Protein AF-A0A7Y4VDL8-F1 (afdb_monomer_lite)

Foldseek 3Di:
DLVVLLVVLVVDVCSLQPVLLVVLVVLVVVLVPPFDCSVQVSLLVSLVSLVVSLVSSCVSQVVPDDDDDPVCVVVVVVVVCVVVVCVVVDDDVCVVDNDDPRNDPQLCVVPNPPDPVSVVSVVSNCCCVPPRPCSSVVSVD

Secondary structure (DSSP, 8-state):
-HHHHHHHHHH-HHHHHHHHHHHHHHHHHHHHHS-TTHHHHHHHHHHHHHHHHHHHHTTT-TT------HHHHHHHHHHHHHHHHHGGGS--STTTS---TTTS--HHHHH-TT-HHHHHHHHHHHHIIIIIHHHHHHTT-

pLDDT: mean 91.08, std 7.87, range [59.78, 98.0]

Sequence (141 aa):
MIASFRRNMARSPEYARFAPLFIFVIITFVGGLMGGDWKFWGYMLKVVVGAWLVWEMRTFVPEMRWAVSWEAVVVGVGIFVVWVGLDPHYPKISLLFKDTPESIWNPFARFGETSALAWVLIVVRIFGMTIIVPPLEEVFY

Radius of gyration: 17.82 Å; chains: 1; bounding box: 36×38×46 Å

Structure (mmCIF, N/CA/C/O backbone):
data_AF-A0A7Y4VDL8-F1
#
_entry.id   AF-A0A7Y4VDL8-F1
#
loop_
_atom_site.group_PDB
_atom_site.id
_atom_site.type_symbol
_atom_site.label_atom_id
_atom_site.label_alt_id
_atom_site.label_comp_id
_atom_site.label_asym_id
_atom_site.label_entity_id
_atom_site.label_seq_id
_atom_site.pdbx_PDB_ins_code
_atom_site.Cartn_x
_atom_site.Cartn_y
_atom_site.Cartn_z
_atom_site.occupancy
_atom_site.B_iso_or_equiv
_atom_site.auth_seq_id
_atom_site.auth_comp_id
_atom_site.auth_asym_id
_atom_site.auth_atom_id
_atom_site.pdbx_PDB_model_num
ATOM 1 N N . MET A 1 1 ? 3.561 15.367 15.840 1.00 70.00 1 MET A N 1
ATOM 2 C CA . MET A 1 1 ? 2.671 14.939 14.736 1.00 70.00 1 MET A CA 1
ATOM 3 C C . MET A 1 1 ? 2.038 13.572 15.014 1.00 70.00 1 MET A C 1
ATOM 5 O O . MET A 1 1 ? 0.830 13.529 15.191 1.00 70.00 1 MET A O 1
ATOM 9 N N . ILE A 1 2 ? 2.823 12.499 15.190 1.00 83.81 2 ILE A N 1
ATOM 10 C CA . ILE A 1 2 ? 2.323 11.128 15.464 1.00 83.81 2 ILE A CA 1
ATOM 11 C C . ILE A 1 2 ? 1.406 11.053 16.699 1.00 83.81 2 ILE A C 1
ATOM 13 O O . ILE A 1 2 ? 0.322 10.484 16.635 1.00 83.81 2 ILE A O 1
ATOM 17 N N . ALA A 1 3 ? 1.779 11.696 17.811 1.00 83.56 3 ALA A N 1
ATOM 18 C CA . ALA A 1 3 ? 0.948 11.711 19.021 1.00 83.56 3 ALA A CA 1
ATOM 19 C C . ALA A 1 3 ? -0.421 12.394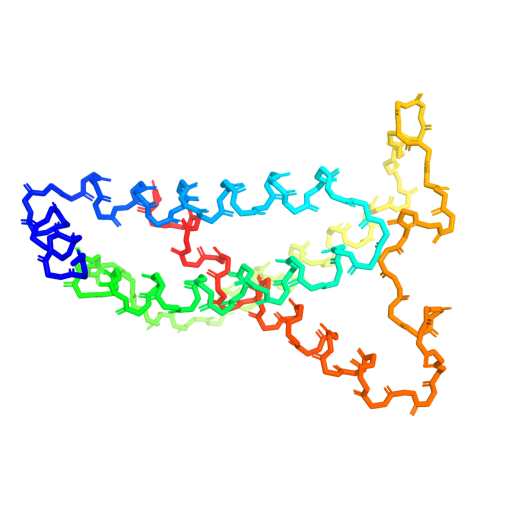 18.821 1.00 83.56 3 ALA A C 1
ATOM 21 O O . ALA A 1 3 ? -1.400 12.006 19.450 1.00 83.56 3 ALA A O 1
ATOM 22 N N . SER A 1 4 ? -0.496 13.397 17.937 1.00 88.06 4 SER A N 1
ATOM 23 C CA . SER A 1 4 ? -1.762 14.040 17.556 1.00 88.06 4 SER A CA 1
ATOM 24 C C . SER A 1 4 ? -2.596 13.109 16.674 1.00 88.06 4 SER A C 1
ATOM 26 O O . SER A 1 4 ? -3.782 12.925 16.925 1.00 88.06 4 SER A O 1
ATOM 28 N N . PHE A 1 5 ? -1.955 12.443 15.708 1.00 88.38 5 PHE A N 1
ATOM 29 C CA . PHE A 1 5 ? -2.598 11.471 14.826 1.00 88.38 5 PHE A CA 1
ATOM 30 C C . PHE A 1 5 ? -3.239 10.320 15.614 1.00 88.38 5 PHE A C 1
ATOM 32 O O . PHE A 1 5 ? -4.444 10.105 15.510 1.00 88.38 5 PHE A O 1
ATOM 39 N N . ARG A 1 6 ? -2.481 9.671 16.510 1.00 91.88 6 ARG A N 1
ATOM 40 C CA . ARG A 1 6 ? -3.008 8.636 17.421 1.00 91.88 6 ARG A CA 1
ATOM 41 C C . ARG A 1 6 ? -4.146 9.144 18.296 1.00 91.88 6 ARG A C 1
ATOM 43 O O . ARG A 1 6 ? -5.130 8.443 18.493 1.00 91.88 6 ARG A O 1
ATOM 50 N N . ARG A 1 7 ? -4.032 10.369 18.815 1.00 91.81 7 ARG A N 1
ATOM 51 C CA . ARG A 1 7 ? -5.083 10.976 19.641 1.00 91.81 7 ARG A CA 1
ATOM 52 C C . ARG A 1 7 ? -6.375 11.175 18.851 1.00 91.81 7 ARG A C 1
ATOM 54 O O . ARG A 1 7 ? -7.443 10.956 19.404 1.00 91.81 7 ARG A O 1
ATOM 61 N N . ASN A 1 8 ? -6.286 11.584 17.590 1.00 90.31 8 ASN A N 1
ATOM 62 C CA . ASN A 1 8 ? -7.458 11.749 16.735 1.00 90.31 8 ASN A CA 1
ATOM 63 C C . ASN A 1 8 ? -8.096 10.395 16.393 1.00 90.31 8 ASN A C 1
ATOM 65 O O . ASN A 1 8 ? -9.312 10.278 16.485 1.00 90.31 8 ASN A O 1
ATOM 69 N N . MET A 1 9 ? -7.290 9.361 16.119 1.00 92.81 9 MET A N 1
ATOM 70 C CA . MET A 1 9 ? -7.788 7.989 15.924 1.00 92.81 9 MET A CA 1
ATOM 71 C C . MET A 1 9 ? -8.473 7.432 17.176 1.00 92.81 9 MET A C 1
ATOM 73 O O . MET A 1 9 ? -9.518 6.804 17.080 1.00 92.81 9 MET A O 1
ATOM 77 N N . ALA A 1 10 ? -7.947 7.730 18.367 1.00 91.38 10 ALA A N 1
ATOM 78 C CA . ALA A 1 10 ? -8.578 7.339 19.627 1.00 91.38 10 ALA A CA 1
ATOM 79 C C . ALA A 1 10 ? -9.909 8.068 19.900 1.00 91.38 10 ALA A C 1
ATOM 81 O O . ALA A 1 10 ? -10.716 7.595 20.693 1.00 91.38 10 ALA A O 1
ATOM 82 N N . ARG A 1 11 ? -10.121 9.245 19.295 1.00 94.12 11 ARG A N 1
ATOM 83 C CA . ARG A 1 11 ? -11.320 10.073 19.500 1.00 94.12 11 ARG A CA 1
ATOM 84 C C . ARG A 1 11 ? -12.466 9.723 18.558 1.00 94.12 11 ARG A C 1
ATOM 86 O O . ARG A 1 11 ? -13.608 9.983 18.916 1.00 94.12 11 ARG A O 1
ATOM 93 N N . SER A 1 12 ? -12.169 9.205 17.368 1.00 93.62 12 SER A N 1
ATOM 94 C CA . SER A 1 12 ? -13.166 8.893 16.342 1.00 93.62 12 SER A CA 1
ATOM 95 C C . SER A 1 12 ? -12.772 7.613 15.597 1.00 93.62 12 SER A C 1
ATOM 97 O O . SER A 1 12 ? -11.735 7.595 14.923 1.00 93.62 12 SER A O 1
ATOM 99 N N . PRO A 1 13 ? -13.604 6.558 15.676 1.00 91.62 13 PRO A N 1
ATOM 100 C CA . PRO A 1 13 ? -13.438 5.353 14.869 1.00 91.62 13 PRO A CA 1
ATOM 101 C C . PRO A 1 13 ? -13.453 5.647 13.364 1.00 91.62 13 PRO A C 1
ATOM 103 O O . PRO A 1 13 ? -12.698 5.045 12.604 1.00 91.62 13 PRO A O 1
ATOM 106 N N . GLU A 1 14 ? -14.262 6.614 12.924 1.00 93.88 14 GLU A N 1
ATOM 107 C CA . GLU A 1 14 ? -14.341 7.026 11.522 1.00 93.88 14 GLU A CA 1
ATOM 108 C C . GLU A 1 14 ? -13.014 7.626 11.055 1.00 93.88 14 GLU A C 1
ATOM 110 O O . GLU A 1 14 ? -12.513 7.278 9.987 1.00 93.88 14 GLU A O 1
ATOM 115 N N . TYR A 1 15 ? -12.400 8.481 11.878 1.00 94.06 15 TYR A N 1
ATOM 116 C CA . TYR A 1 15 ? -11.085 9.046 11.588 1.00 94.06 15 TYR A CA 1
ATOM 117 C C . TYR A 1 15 ? -10.008 7.959 11.514 1.00 94.06 15 TYR A C 1
ATOM 119 O O . TYR A 1 15 ? -9.152 8.011 10.629 1.00 94.06 15 TYR A O 1
ATOM 127 N N . ALA A 1 16 ? -10.062 6.965 12.409 1.00 93.94 16 ALA A N 1
ATOM 128 C CA . ALA A 1 16 ? -9.129 5.840 12.418 1.00 93.94 16 ALA A CA 1
ATOM 129 C C . ALA A 1 16 ? -9.182 4.999 11.135 1.00 93.94 16 ALA A C 1
ATOM 131 O O . ALA A 1 16 ? -8.142 4.510 10.706 1.00 93.94 16 ALA A O 1
ATOM 132 N N . ARG A 1 17 ? -10.356 4.878 10.504 1.00 94.00 17 ARG A N 1
ATOM 133 C CA . ARG A 1 17 ? -10.551 4.129 9.250 1.00 94.00 17 ARG A CA 1
ATOM 134 C C . ARG A 1 17 ? -10.263 4.985 8.013 1.00 94.00 17 ARG A C 1
ATOM 136 O O . ARG A 1 17 ? -9.558 4.564 7.104 1.00 94.00 17 ARG A O 1
ATOM 143 N N . PHE A 1 18 ? -10.758 6.223 7.991 1.00 96.00 18 PHE A N 1
ATOM 144 C CA . PHE A 1 18 ? -10.685 7.092 6.815 1.00 96.00 18 PHE A CA 1
ATOM 145 C C . PHE A 1 18 ? -9.315 7.742 6.599 1.00 96.00 18 PHE A C 1
ATOM 147 O O . PHE A 1 18 ? -8.823 7.780 5.471 1.00 96.00 18 PHE A O 1
ATOM 154 N N . ALA A 1 19 ? -8.686 8.276 7.652 1.00 96.12 19 ALA A N 1
ATOM 155 C CA . ALA A 1 19 ? -7.473 9.076 7.490 1.00 96.12 19 ALA A CA 1
ATOM 156 C C . ALA A 1 19 ? -6.294 8.287 6.877 1.00 96.12 19 ALA A C 1
ATOM 158 O O . ALA A 1 19 ? -5.641 8.835 5.983 1.00 96.12 19 ALA A O 1
ATOM 159 N N . PRO A 1 20 ? -6.029 7.021 7.270 1.00 96.19 20 PRO A N 1
ATOM 160 C CA . PRO A 1 20 ? -5.030 6.181 6.612 1.00 96.19 20 PRO A CA 1
ATOM 161 C C . PRO A 1 20 ? -5.256 6.030 5.104 1.00 96.19 20 PRO A C 1
ATOM 163 O O . PRO A 1 20 ? -4.352 6.325 4.317 1.00 96.19 20 PRO A O 1
ATOM 166 N N . LEU A 1 21 ? -6.469 5.646 4.690 1.00 96.25 21 LEU A N 1
ATOM 167 C CA . LEU A 1 21 ? -6.802 5.496 3.275 1.00 96.25 21 LEU A CA 1
ATOM 168 C C . LEU A 1 21 ? -6.652 6.829 2.530 1.00 96.25 21 LEU A C 1
ATOM 170 O O . LEU A 1 21 ? -6.045 6.881 1.464 1.00 96.25 21 LEU A O 1
ATOM 174 N N . PHE A 1 22 ? -7.139 7.927 3.109 1.00 97.12 22 PHE A N 1
ATOM 175 C CA . PHE A 1 22 ? -7.066 9.248 2.490 1.00 97.12 22 PHE A CA 1
ATOM 176 C C . PHE A 1 22 ? -5.622 9.705 2.238 1.00 97.12 22 PHE A C 1
ATOM 178 O O . PHE A 1 22 ? -5.298 10.171 1.145 1.00 97.12 22 PHE A O 1
ATOM 185 N N . ILE A 1 23 ? -4.724 9.519 3.213 1.00 96.75 23 ILE A N 1
ATOM 186 C CA . ILE A 1 23 ? -3.293 9.816 3.047 1.00 96.75 23 ILE A CA 1
ATOM 187 C C . ILE A 1 23 ? -2.695 8.941 1.936 1.00 96.75 23 ILE A C 1
ATOM 189 O O . ILE A 1 23 ? -1.966 9.443 1.078 1.00 96.75 23 ILE A O 1
ATOM 193 N N . PHE A 1 24 ? -3.026 7.647 1.914 1.00 96.50 24 PHE A N 1
ATOM 194 C CA . PHE A 1 24 ? -2.551 6.713 0.892 1.00 96.50 24 PHE A CA 1
ATOM 195 C C . PHE A 1 24 ? -3.014 7.104 -0.526 1.00 96.50 24 PHE A C 1
ATOM 197 O O . PHE A 1 24 ? -2.229 7.056 -1.482 1.00 96.50 24 PHE A O 1
ATOM 204 N N . VAL A 1 25 ? -4.263 7.559 -0.664 1.00 96.19 25 VAL A N 1
ATOM 205 C CA . VAL A 1 25 ? -4.837 8.060 -1.922 1.00 96.19 25 VAL A CA 1
ATOM 206 C C . VAL A 1 25 ? -4.145 9.342 -2.376 1.00 96.19 25 VAL A C 1
ATOM 208 O O . VAL A 1 25 ? -3.786 9.436 -3.548 1.00 96.19 25 VAL A O 1
ATOM 211 N N . ILE A 1 26 ? -3.878 10.296 -1.476 1.00 96.88 26 ILE A N 1
ATOM 212 C CA . ILE A 1 26 ? -3.137 11.523 -1.821 1.00 96.88 26 ILE A CA 1
ATOM 213 C C . ILE A 1 26 ? -1.758 11.181 -2.391 1.00 96.88 26 ILE A C 1
ATOM 215 O O . ILE A 1 26 ? -1.382 11.706 -3.437 1.00 96.88 26 ILE A O 1
ATOM 219 N N . ILE A 1 27 ? -1.012 10.280 -1.743 1.00 95.62 27 ILE A N 1
ATOM 220 C CA . ILE A 1 27 ? 0.318 9.875 -2.225 1.00 95.62 27 ILE A CA 1
ATOM 221 C C . ILE A 1 27 ? 0.207 9.202 -3.594 1.00 95.62 27 ILE A C 1
ATOM 223 O O . ILE A 1 27 ? 1.021 9.465 -4.476 1.00 95.62 27 ILE A O 1
ATOM 227 N N . THR A 1 28 ? -0.814 8.366 -3.793 1.00 92.94 28 THR A N 1
ATOM 228 C CA . THR A 1 28 ? -1.075 7.712 -5.082 1.00 92.94 28 THR A CA 1
ATOM 229 C C . THR A 1 28 ? -1.380 8.737 -6.177 1.00 92.94 28 THR A C 1
ATOM 231 O O . THR A 1 28 ? -0.804 8.657 -7.260 1.00 92.94 28 THR A O 1
ATOM 234 N N . PHE A 1 29 ? -2.224 9.727 -5.887 1.00 93.06 29 PHE A N 1
ATOM 235 C CA . PHE A 1 29 ? -2.596 10.782 -6.824 1.00 93.06 29 PHE A CA 1
ATOM 236 C C . PHE A 1 29 ? -1.401 11.664 -7.198 1.00 93.06 29 PHE A C 1
ATOM 238 O O . PHE A 1 29 ? -1.079 11.790 -8.377 1.00 93.06 29 PHE A O 1
ATOM 245 N N . VAL A 1 30 ? -0.685 12.203 -6.206 1.00 93.31 30 VAL A N 1
ATOM 246 C CA . VAL A 1 30 ? 0.536 12.998 -6.430 1.00 93.31 30 VAL A CA 1
ATOM 247 C C . VAL A 1 30 ? 1.584 12.168 -7.173 1.00 93.31 30 VAL A C 1
ATOM 249 O O . VAL A 1 30 ? 2.236 12.661 -8.090 1.00 93.31 30 VAL A O 1
ATOM 252 N N . GLY A 1 31 ? 1.686 10.879 -6.838 1.00 88.56 31 GLY A N 1
ATOM 253 C CA . GLY A 1 31 ? 2.511 9.907 -7.542 1.00 88.56 31 GLY A CA 1
ATOM 254 C C . GLY A 1 31 ? 2.204 9.808 -9.039 1.00 88.56 31 GLY A C 1
ATOM 255 O O . GLY A 1 31 ? 3.118 9.737 -9.857 1.00 88.56 31 GLY A O 1
ATOM 256 N N . GLY A 1 32 ? 0.926 9.850 -9.410 1.00 85.44 32 GLY A N 1
ATOM 257 C CA . GLY A 1 32 ? 0.496 9.842 -10.806 1.00 85.44 32 GLY A CA 1
ATOM 258 C C . GLY A 1 32 ? 0.870 11.111 -11.579 1.00 85.44 32 GLY A C 1
ATOM 259 O O . GLY A 1 32 ? 1.119 11.033 -12.778 1.00 85.44 32 GLY A O 1
ATOM 260 N N . LEU A 1 33 ? 0.960 12.265 -10.909 1.00 88.75 33 LEU A N 1
ATOM 261 C CA . LEU A 1 33 ? 1.213 13.557 -11.561 1.00 88.75 33 LEU A CA 1
ATOM 262 C C . LEU A 1 33 ? 2.682 13.792 -11.941 1.00 88.75 33 LEU A C 1
ATOM 264 O O . LEU A 1 33 ? 2.959 14.579 -12.842 1.00 88.75 33 LEU A O 1
ATOM 268 N N . MET A 1 34 ? 3.633 13.152 -11.257 1.00 86.88 34 MET A N 1
ATOM 269 C CA . MET A 1 34 ? 5.060 13.492 -11.385 1.00 86.88 34 MET A CA 1
ATOM 270 C C . MET A 1 34 ? 5.768 12.838 -12.586 1.00 86.88 34 MET A C 1
ATOM 272 O O . MET A 1 34 ? 6.875 13.251 -12.927 1.00 86.88 34 MET A O 1
ATOM 276 N N . GLY A 1 35 ? 5.145 11.856 -13.248 1.00 84.00 35 GLY A N 1
ATOM 277 C CA . GLY A 1 35 ? 5.674 11.221 -14.462 1.00 84.00 35 GLY A CA 1
ATOM 278 C C . GLY A 1 35 ? 7.018 10.483 -14.295 1.00 84.00 35 GLY A C 1
ATOM 279 O O . GLY A 1 35 ? 7.551 10.325 -13.195 1.00 84.00 35 GLY A O 1
ATOM 280 N N . GLY A 1 36 ? 7.560 9.984 -15.412 1.00 87.44 36 GLY A N 1
ATOM 281 C CA . GLY A 1 36 ? 8.887 9.359 -15.479 1.00 87.44 36 GLY A CA 1
ATOM 282 C C . GLY A 1 36 ? 9.089 8.190 -14.505 1.00 87.44 36 GLY A C 1
ATOM 283 O O . GLY A 1 36 ? 8.249 7.294 -14.388 1.00 87.44 36 GLY A O 1
ATOM 284 N N . ASP A 1 37 ? 10.214 8.206 -13.784 1.00 90.88 37 ASP A N 1
ATOM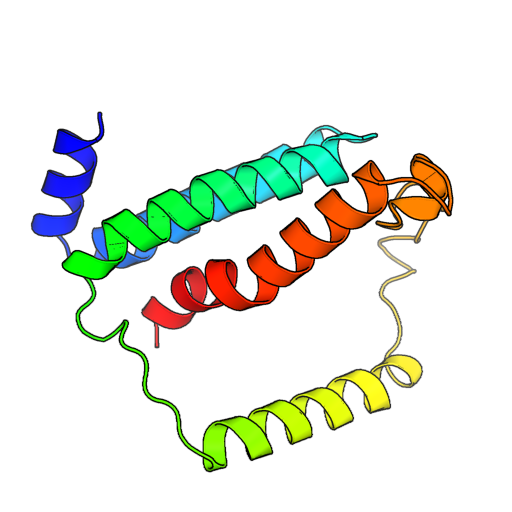 285 C CA . ASP A 1 37 ? 10.570 7.152 -12.823 1.00 90.88 37 ASP A CA 1
ATOM 286 C C . ASP A 1 37 ? 9.750 7.211 -11.526 1.00 90.88 37 ASP A C 1
ATOM 288 O O . ASP A 1 37 ? 9.782 6.278 -10.717 1.00 90.88 37 ASP A O 1
ATOM 292 N N . TRP A 1 38 ? 8.962 8.270 -11.319 1.00 91.19 38 TRP A N 1
ATOM 293 C CA . TRP A 1 38 ? 8.158 8.417 -10.111 1.00 91.19 38 TRP A CA 1
ATOM 294 C C . TRP A 1 38 ? 7.035 7.379 -10.006 1.00 91.19 38 TRP A C 1
ATOM 296 O O . TRP A 1 38 ? 6.600 7.052 -8.906 1.00 91.19 38 TRP A O 1
ATOM 306 N N . LYS A 1 39 ? 6.645 6.730 -11.110 1.00 90.38 39 LYS A N 1
ATOM 307 C CA . LYS A 1 39 ? 5.759 5.552 -11.062 1.00 90.38 39 LYS A CA 1
ATOM 308 C C . LYS A 1 39 ? 6.349 4.382 -10.257 1.00 90.38 39 LYS A C 1
ATOM 310 O O . LYS A 1 39 ? 5.605 3.534 -9.764 1.00 90.38 39 LYS A O 1
ATOM 315 N N . PHE A 1 40 ? 7.676 4.310 -10.120 1.00 94.19 40 PHE A N 1
ATOM 316 C CA . PHE A 1 40 ? 8.369 3.321 -9.292 1.00 94.19 40 PHE A CA 1
ATOM 317 C C . PHE A 1 40 ? 8.572 3.852 -7.873 1.00 94.19 40 PHE A C 1
ATOM 319 O O . PHE A 1 40 ? 8.119 3.236 -6.908 1.00 94.19 40 PHE A O 1
ATOM 326 N N . TRP A 1 41 ? 9.191 5.029 -7.749 1.00 94.44 41 TRP A N 1
ATOM 327 C CA . TRP A 1 41 ? 9.537 5.621 -6.454 1.00 94.44 41 TRP A CA 1
ATOM 328 C C . TRP A 1 41 ? 8.315 6.052 -5.647 1.00 94.44 41 TRP A C 1
ATOM 330 O O . TRP A 1 41 ? 8.252 5.789 -4.450 1.00 94.44 41 TRP A O 1
ATOM 340 N N . GLY A 1 42 ? 7.305 6.621 -6.301 1.00 94.62 42 GLY A N 1
ATOM 341 C CA . GLY A 1 42 ? 6.016 6.940 -5.695 1.00 94.62 42 GLY A CA 1
ATOM 342 C C . GLY A 1 42 ? 5.279 5.689 -5.217 1.00 94.62 42 GLY A C 1
ATOM 343 O O . GLY A 1 42 ? 4.674 5.714 -4.146 1.00 94.62 42 GLY A O 1
ATOM 344 N N . TYR A 1 43 ? 5.394 4.562 -5.939 1.00 94.69 43 TYR A N 1
ATOM 345 C CA . TYR A 1 43 ? 4.860 3.283 -5.459 1.00 94.69 43 TYR A CA 1
ATOM 346 C C . TYR A 1 43 ? 5.609 2.814 -4.201 1.00 94.69 43 TYR A C 1
ATOM 348 O O . TYR A 1 43 ? 4.994 2.421 -3.214 1.00 94.69 43 TYR A O 1
ATOM 356 N N . MET A 1 44 ? 6.939 2.880 -4.198 1.00 96.38 44 MET A N 1
ATOM 357 C CA . MET A 1 44 ? 7.728 2.508 -3.022 1.00 96.38 44 MET A CA 1
ATOM 358 C C . MET A 1 44 ? 7.399 3.392 -1.812 1.00 96.38 44 MET A C 1
ATOM 360 O O . MET A 1 44 ? 7.164 2.878 -0.719 1.00 96.38 44 MET A O 1
ATOM 364 N N . LEU A 1 45 ? 7.300 4.709 -2.017 1.00 96.81 45 LEU A N 1
ATOM 365 C CA . LEU A 1 45 ? 6.923 5.667 -0.982 1.00 96.81 45 LEU A CA 1
ATOM 366 C C . LEU A 1 45 ? 5.552 5.335 -0.388 1.00 96.81 45 LEU A C 1
ATOM 368 O O . LEU A 1 45 ? 5.431 5.255 0.835 1.00 96.81 45 LEU A O 1
ATOM 372 N N . LYS A 1 46 ? 4.531 5.093 -1.224 1.00 96.00 46 LYS A N 1
ATOM 373 C CA . LYS A 1 46 ? 3.199 4.750 -0.705 1.00 96.00 46 LYS A CA 1
ATOM 374 C C . LYS A 1 46 ? 3.196 3.428 0.056 1.00 96.00 46 LYS A C 1
ATOM 376 O O . LYS A 1 46 ? 2.442 3.314 1.009 1.00 96.00 46 LYS A O 1
ATOM 381 N N . VAL A 1 47 ? 4.034 2.452 -0.305 1.00 97.81 47 VAL A N 1
ATOM 382 C CA . VAL A 1 47 ? 4.135 1.186 0.443 1.00 97.81 47 VAL A CA 1
ATOM 383 C C . VAL A 1 47 ? 4.746 1.414 1.819 1.00 97.81 47 VAL A C 1
ATOM 385 O O . VAL A 1 47 ? 4.198 0.930 2.803 1.00 97.81 47 VAL A O 1
ATOM 388 N N . VAL A 1 48 ? 5.833 2.184 1.910 1.00 97.94 48 VAL A N 1
ATOM 389 C CA . VAL A 1 48 ? 6.475 2.504 3.196 1.00 97.94 48 VAL A CA 1
ATOM 390 C C . VAL A 1 48 ? 5.522 3.285 4.099 1.00 97.94 48 VAL A C 1
ATOM 392 O O . VAL A 1 48 ? 5.335 2.927 5.263 1.00 97.94 48 VAL A O 1
ATOM 395 N N . VAL A 1 49 ? 4.877 4.324 3.562 1.00 97.94 49 VAL A N 1
ATOM 396 C CA . VAL A 1 49 ? 3.908 5.119 4.324 1.00 97.94 49 VAL A CA 1
ATOM 397 C C . VAL A 1 49 ? 2.679 4.282 4.675 1.00 97.94 49 VAL A C 1
ATOM 399 O O . VAL A 1 49 ? 2.237 4.313 5.816 1.00 97.94 49 VAL A O 1
ATOM 402 N N . GLY A 1 50 ? 2.161 3.486 3.741 1.00 97.75 50 GLY A N 1
ATOM 403 C CA . GLY A 1 50 ? 1.031 2.587 3.963 1.00 97.75 50 GLY A CA 1
ATOM 404 C C . GLY A 1 50 ? 1.307 1.554 5.053 1.00 97.75 50 GLY A C 1
ATOM 405 O O . GLY A 1 50 ? 0.471 1.363 5.926 1.00 97.75 50 GLY A O 1
ATOM 406 N N . ALA A 1 51 ? 2.498 0.954 5.081 1.00 97.88 51 ALA A N 1
ATOM 407 C CA . ALA A 1 51 ? 2.901 0.037 6.145 1.00 97.88 51 ALA A CA 1
ATOM 408 C C . ALA A 1 51 ? 2.907 0.718 7.519 1.00 97.88 51 ALA A C 1
ATOM 410 O O . ALA A 1 51 ? 2.407 0.153 8.492 1.00 97.88 51 ALA A O 1
ATOM 411 N N . TRP A 1 52 ? 3.416 1.951 7.597 1.00 97.69 52 TRP A N 1
ATOM 412 C CA . TRP A 1 52 ? 3.337 2.742 8.822 1.00 97.69 52 TRP A CA 1
ATOM 413 C C . TRP A 1 52 ? 1.883 3.050 9.212 1.00 97.69 52 TRP A C 1
ATOM 415 O O . TRP A 1 52 ? 1.512 2.875 10.369 1.00 97.69 52 TRP A O 1
ATOM 425 N N . LEU A 1 53 ? 1.039 3.437 8.256 1.00 97.06 53 LEU A N 1
ATOM 426 C CA . LEU A 1 53 ? -0.375 3.726 8.494 1.00 97.06 53 LEU A CA 1
ATOM 427 C C . LEU A 1 53 ? -1.143 2.500 9.004 1.00 97.06 53 LEU A C 1
ATOM 429 O O . LEU A 1 53 ? -1.846 2.606 10.005 1.00 97.06 53 LEU A O 1
ATOM 433 N N . VAL A 1 54 ? -0.963 1.332 8.381 1.00 96.44 54 VAL A N 1
ATOM 434 C CA . VAL A 1 54 ? -1.544 0.059 8.840 1.00 96.44 54 VAL A CA 1
ATOM 435 C C . VAL A 1 54 ? -1.051 -0.274 10.248 1.00 96.44 54 VAL A C 1
ATOM 437 O O . VAL A 1 54 ? -1.841 -0.654 11.113 1.00 96.44 54 VAL A O 1
ATOM 440 N N . TRP A 1 55 ? 0.244 -0.081 10.516 1.00 95.69 55 TRP A N 1
ATOM 441 C CA . TRP A 1 55 ? 0.818 -0.326 11.838 1.00 95.69 55 TRP A CA 1
ATOM 442 C C . TRP A 1 55 ? 0.207 0.550 12.934 1.00 95.69 55 TRP A C 1
ATOM 444 O O . TRP A 1 55 ? 0.006 0.081 14.053 1.00 95.69 55 TRP A O 1
ATOM 454 N N . GLU A 1 56 ? -0.075 1.812 12.625 1.00 95.00 56 GLU A N 1
ATOM 455 C CA . GLU A 1 56 ? -0.718 2.758 13.536 1.00 95.00 56 GLU A CA 1
ATOM 456 C C . GLU A 1 56 ? -2.212 2.463 13.712 1.00 95.00 56 GLU A C 1
ATOM 458 O O . GLU A 1 56 ? -2.725 2.492 14.827 1.00 95.00 56 GLU A O 1
ATOM 463 N N . MET A 1 57 ? -2.904 2.139 12.620 1.00 94.38 57 MET A N 1
ATOM 464 C CA . MET A 1 57 ? -4.341 1.869 12.592 1.00 94.38 57 MET A CA 1
ATOM 465 C C . MET A 1 57 ? -4.715 0.586 13.344 1.00 94.38 57 MET A C 1
ATOM 467 O O . MET A 1 57 ? -5.771 0.530 13.973 1.00 94.38 57 MET A O 1
ATOM 471 N N . ARG A 1 58 ? -3.841 -0.432 13.348 1.00 92.75 58 ARG A N 1
ATOM 472 C CA . ARG A 1 58 ? -4.137 -1.765 13.911 1.00 92.75 58 ARG A CA 1
ATOM 473 C C . ARG A 1 58 ? -4.559 -1.783 15.375 1.00 92.75 58 ARG A C 1
ATOM 475 O O . ARG A 1 58 ? -5.190 -2.735 15.810 1.00 92.75 58 ARG A O 1
ATOM 482 N N . THR A 1 59 ? -4.179 -0.777 16.160 1.00 92.25 59 THR A N 1
ATOM 483 C CA . THR A 1 59 ? -4.571 -0.694 17.576 1.00 92.25 59 THR A CA 1
ATOM 484 C C . THR A 1 59 ? -5.961 -0.099 17.776 1.00 92.25 59 THR A C 1
ATOM 486 O O . THR A 1 59 ? -6.496 -0.185 18.875 1.00 92.25 59 THR A O 1
ATOM 489 N N . PHE A 1 60 ? -6.527 0.522 16.740 1.00 93.00 60 PHE A N 1
ATOM 490 C CA . PHE A 1 60 ? -7.810 1.225 16.782 1.00 93.00 60 PHE A CA 1
ATOM 491 C C . PHE A 1 60 ? -8.915 0.504 16.002 1.00 93.00 60 PHE A C 1
ATOM 493 O O . PHE A 1 60 ? -10.086 0.785 16.236 1.00 93.00 60 PHE A O 1
ATOM 500 N N . VAL A 1 61 ? -8.557 -0.428 15.112 1.00 92.75 61 VAL A N 1
ATOM 501 C CA . VAL A 1 61 ? -9.507 -1.252 14.351 1.00 92.75 61 VAL A CA 1
ATOM 502 C C . VAL A 1 61 ? -9.397 -2.711 14.815 1.00 92.75 61 VAL A C 1
ATOM 504 O O . VAL A 1 61 ? -8.558 -3.451 14.296 1.00 92.75 61 VAL A O 1
ATOM 507 N N . PRO A 1 62 ? -10.180 -3.138 15.826 1.00 87.38 62 PRO A N 1
ATOM 508 C CA . PRO A 1 62 ? -10.084 -4.484 16.398 1.00 87.38 62 PRO A CA 1
ATOM 509 C C . PRO A 1 62 ? -10.467 -5.600 15.414 1.00 87.38 62 PRO A C 1
ATOM 511 O O . PRO A 1 62 ? -10.060 -6.748 15.595 1.00 87.38 62 PRO A O 1
ATOM 514 N N . GLU A 1 63 ? -11.228 -5.278 14.369 1.00 88.50 63 GLU A N 1
ATOM 515 C CA . GLU A 1 63 ? -11.597 -6.198 13.294 1.00 88.50 63 GLU A CA 1
ATOM 516 C C . GLU A 1 63 ? -10.400 -6.581 12.413 1.00 88.50 63 GLU A C 1
ATOM 518 O O . GLU A 1 63 ? -10.430 -7.628 11.769 1.00 88.50 63 GLU A O 1
ATOM 523 N N . MET A 1 64 ? -9.320 -5.788 12.427 1.00 89.12 64 MET A N 1
ATOM 524 C CA . MET A 1 64 ? -8.129 -5.993 11.602 1.00 89.12 64 MET A CA 1
ATOM 525 C C . MET A 1 64 ? -7.219 -7.087 12.181 1.00 89.12 64 MET A C 1
ATOM 527 O O . MET A 1 64 ? -6.110 -6.845 12.667 1.00 89.12 64 MET A O 1
ATOM 531 N N . ARG A 1 65 ? -7.722 -8.321 12.142 1.00 89.25 65 ARG A N 1
ATOM 532 C CA . ARG A 1 65 ? -7.071 -9.540 12.630 1.00 89.25 65 ARG A CA 1
ATOM 533 C C . ARG A 1 65 ? -6.928 -10.563 11.512 1.00 89.25 65 ARG A C 1
ATOM 535 O O . ARG A 1 65 ? -7.763 -10.657 10.620 1.00 89.25 65 ARG A O 1
ATOM 542 N N . TRP A 1 66 ? -5.896 -11.391 11.609 1.00 88.44 66 TRP A N 1
ATOM 543 C CA . TRP A 1 66 ? -5.716 -12.513 10.695 1.00 88.44 66 TRP A CA 1
ATOM 544 C C . TRP A 1 66 ? -6.756 -13.597 10.988 1.00 88.44 66 TRP A C 1
ATOM 546 O O . TRP A 1 66 ? -6.728 -14.220 12.049 1.00 88.44 66 TRP A O 1
ATOM 556 N N . ALA A 1 67 ? -7.668 -13.818 10.045 1.00 89.88 67 ALA A N 1
ATOM 557 C CA . ALA A 1 67 ? -8.659 -14.886 10.083 1.00 89.88 67 ALA A CA 1
ATOM 558 C C . ALA A 1 67 ? -8.485 -15.770 8.842 1.00 89.88 67 ALA A C 1
ATOM 560 O O . ALA A 1 67 ? -9.159 -15.597 7.832 1.00 89.88 67 ALA A O 1
ATOM 561 N N . VAL A 1 68 ? -7.517 -16.685 8.900 1.00 91.12 68 VAL A N 1
ATOM 562 C CA . VAL A 1 68 ? -7.219 -17.579 7.775 1.00 91.12 68 VAL A CA 1
ATOM 563 C C . VAL A 1 68 ? -8.260 -18.692 7.730 1.00 91.12 68 VAL A C 1
ATOM 565 O O . VAL A 1 68 ? -8.432 -19.416 8.710 1.00 91.12 68 VAL A O 1
ATOM 568 N N . SER A 1 69 ? -8.919 -18.851 6.585 1.00 95.19 69 SER A N 1
ATOM 569 C CA . SER A 1 69 ? -9.815 -19.973 6.315 1.00 95.19 69 SER A CA 1
ATOM 570 C C . SER A 1 69 ? -9.523 -20.580 4.946 1.00 95.19 69 SER A C 1
ATOM 572 O O . SER A 1 69 ? -9.032 -19.906 4.035 1.00 95.19 69 SER A O 1
ATOM 574 N N . TRP A 1 70 ? -9.799 -21.875 4.802 1.00 96.81 70 TRP A N 1
ATOM 575 C CA . TRP A 1 70 ? -9.618 -22.575 3.531 1.00 96.81 70 TRP A CA 1
ATOM 576 C C . TRP A 1 70 ? -10.586 -22.048 2.466 1.00 96.81 70 TRP A C 1
ATOM 578 O O . TRP A 1 70 ? -10.221 -21.900 1.302 1.00 96.81 70 TRP A O 1
ATOM 588 N N . GLU A 1 71 ? -11.796 -21.683 2.881 1.00 96.94 71 GLU A N 1
ATOM 589 C CA . GLU A 1 71 ? -12.808 -21.051 2.047 1.00 96.94 71 GLU A CA 1
ATOM 590 C C . GLU A 1 71 ? -12.281 -19.748 1.436 1.00 96.94 71 GLU A C 1
ATOM 592 O O . GLU A 1 71 ? -12.459 -19.533 0.239 1.00 96.94 71 GLU A O 1
ATOM 597 N N . ALA A 1 72 ? -11.563 -18.918 2.208 1.00 93.00 72 ALA A N 1
ATOM 598 C CA . ALA A 1 72 ? -10.957 -17.688 1.692 1.00 93.00 72 ALA A CA 1
ATOM 599 C C . ALA A 1 72 ? -9.916 -17.977 0.600 1.00 93.00 72 ALA A C 1
ATOM 601 O O . ALA A 1 72 ? -9.859 -17.265 -0.401 1.00 93.00 72 ALA A O 1
ATOM 602 N N . VAL A 1 73 ? -9.122 -19.044 0.757 1.00 95.31 73 VAL A N 1
ATOM 603 C CA . VAL A 1 73 ? -8.137 -19.458 -0.255 1.00 95.31 73 VAL A CA 1
ATOM 604 C C . VAL A 1 73 ? -8.838 -19.898 -1.539 1.00 95.31 73 VAL A C 1
ATOM 606 O O . VAL A 1 73 ? -8.483 -19.430 -2.619 1.00 95.31 73 VAL A O 1
ATOM 609 N N . VAL A 1 74 ? -9.855 -20.758 -1.435 1.00 97.75 74 VAL A N 1
ATOM 610 C CA . VAL A 1 74 ? -10.610 -21.251 -2.599 1.00 97.75 74 VAL A CA 1
ATOM 611 C C . VAL A 1 74 ? -11.312 -20.104 -3.326 1.00 97.75 74 VAL A C 1
ATOM 613 O O . VAL A 1 74 ? -11.214 -20.010 -4.549 1.00 97.75 74 VAL A O 1
ATOM 616 N N . VAL A 1 75 ? -11.973 -19.205 -2.590 1.00 96.38 75 VAL A N 1
ATOM 617 C CA . VAL A 1 75 ? -12.639 -18.028 -3.166 1.00 96.38 75 VAL A CA 1
ATOM 618 C C . VAL A 1 75 ? -11.621 -17.092 -3.816 1.00 96.38 75 VAL A C 1
ATOM 620 O O . VAL A 1 75 ? -11.832 -16.672 -4.952 1.00 96.38 75 VAL A O 1
ATOM 623 N N . GLY A 1 76 ? -10.493 -16.817 -3.156 1.00 93.75 76 GLY A N 1
ATOM 624 C CA . GLY A 1 76 ? -9.430 -15.968 -3.699 1.00 93.75 76 GLY A CA 1
ATOM 625 C C . GLY A 1 76 ? -8.843 -16.516 -5.003 1.00 93.75 76 GLY A C 1
ATOM 626 O O . GLY A 1 76 ? -8.732 -15.783 -5.985 1.00 93.75 76 GLY A O 1
ATOM 627 N N . VAL A 1 77 ? -8.534 -17.818 -5.055 1.00 97.00 77 VAL A N 1
ATOM 628 C CA . VAL A 1 77 ? -8.056 -18.484 -6.281 1.00 97.00 77 VAL A CA 1
ATOM 629 C C . VAL A 1 77 ? -9.134 -18.480 -7.367 1.00 97.00 77 VAL A C 1
ATOM 631 O O . VAL A 1 77 ? -8.828 -18.201 -8.524 1.00 97.00 77 VAL A O 1
ATOM 634 N N . GLY A 1 78 ? -10.393 -18.743 -7.011 1.00 97.75 78 GLY A N 1
ATOM 635 C CA . GLY A 1 78 ? -11.517 -18.707 -7.948 1.00 97.75 78 GLY A CA 1
ATOM 636 C C . GLY A 1 78 ? -11.690 -17.333 -8.597 1.00 97.75 78 GLY A C 1
ATOM 637 O O . GLY A 1 78 ? -11.748 -17.237 -9.823 1.00 97.75 78 GLY A O 1
ATOM 638 N N . ILE A 1 79 ? -11.692 -16.263 -7.794 1.00 95.69 79 ILE A N 1
ATOM 639 C CA . ILE A 1 79 ? -11.761 -14.880 -8.287 1.00 95.69 79 ILE A CA 1
ATOM 640 C C . ILE A 1 79 ? -10.549 -14.560 -9.163 1.00 95.69 79 ILE A C 1
ATOM 642 O O . ILE A 1 79 ? -10.721 -13.963 -10.221 1.00 95.69 79 ILE A O 1
ATOM 646 N N . PHE A 1 80 ? -9.342 -14.987 -8.779 1.00 95.00 80 PHE A N 1
ATOM 647 C CA . PHE A 1 80 ? -8.141 -14.800 -9.596 1.00 95.00 80 PHE A CA 1
ATOM 648 C C . PHE A 1 80 ? -8.267 -15.461 -10.977 1.00 95.00 80 PHE A C 1
ATOM 650 O O . PHE A 1 80 ? -8.005 -14.811 -11.988 1.00 95.00 80 PHE A O 1
ATOM 657 N N . VAL A 1 81 ? -8.710 -16.723 -11.040 1.00 97.06 81 VAL A N 1
ATOM 658 C CA . VAL A 1 81 ? -8.911 -17.448 -12.307 1.00 97.06 81 VAL A CA 1
ATOM 659 C C . VAL A 1 81 ? -9.949 -16.751 -13.179 1.00 97.06 81 VAL A C 1
ATOM 661 O O . VAL A 1 81 ? -9.716 -16.573 -14.372 1.00 97.06 81 VAL A O 1
ATOM 664 N N . VAL A 1 82 ? -11.072 -16.325 -12.593 1.00 95.94 82 VAL A N 1
ATOM 665 C CA . VAL A 1 82 ? -12.113 -15.588 -13.319 1.00 95.94 82 VAL A CA 1
ATOM 666 C C . VAL A 1 82 ? -11.572 -14.252 -13.825 1.00 95.94 82 VAL A C 1
ATOM 668 O O . VAL A 1 82 ? -11.747 -13.935 -14.995 1.00 95.94 82 VAL A O 1
ATOM 671 N N . TRP A 1 83 ? -10.873 -13.487 -12.987 1.00 92.44 83 TRP A N 1
ATOM 672 C CA . TRP A 1 83 ? -10.332 -12.178 -13.349 1.00 92.44 83 TRP A CA 1
ATOM 673 C C . TRP A 1 83 ? -9.305 -12.273 -14.484 1.00 92.44 83 TRP A C 1
ATOM 675 O O . TRP A 1 83 ? -9.447 -11.592 -15.497 1.00 92.44 83 TRP A O 1
ATOM 685 N N . VAL A 1 84 ? -8.313 -13.165 -14.364 1.00 92.94 84 VAL A N 1
ATOM 686 C CA . VAL A 1 84 ? -7.291 -13.369 -15.406 1.00 92.94 84 VAL A CA 1
ATOM 687 C C . VAL A 1 84 ? -7.905 -13.968 -16.668 1.00 92.94 84 VAL A C 1
ATOM 689 O O . VAL A 1 84 ? -7.578 -13.542 -17.772 1.00 92.94 84 VAL A O 1
ATOM 692 N N . GLY A 1 85 ? -8.797 -14.948 -16.518 1.00 94.06 85 GLY A N 1
ATOM 693 C CA . GLY A 1 85 ? -9.451 -15.612 -17.642 1.00 94.06 85 GLY A CA 1
ATOM 694 C C . GLY A 1 85 ? -10.361 -14.678 -18.434 1.00 94.06 85 GLY A C 1
ATOM 695 O O . GLY A 1 85 ? -10.489 -14.836 -19.644 1.00 94.06 85 GLY A O 1
ATOM 696 N N . LEU A 1 86 ? -10.962 -13.686 -17.773 1.00 92.56 86 LEU A N 1
ATOM 697 C CA . LEU A 1 86 ? -11.812 -12.694 -18.416 1.00 92.56 86 LEU A CA 1
ATOM 698 C C . LEU A 1 86 ? -11.043 -11.507 -19.018 1.00 92.56 86 LEU A C 1
ATOM 700 O O . LEU A 1 86 ? -11.595 -10.872 -19.914 1.00 92.56 86 LEU A O 1
ATOM 704 N N . ASP A 1 87 ? -9.802 -11.210 -18.606 1.00 87.75 87 ASP A N 1
ATOM 705 C CA . ASP A 1 87 ? -9.018 -10.064 -19.125 1.00 87.75 87 ASP A CA 1
ATOM 706 C C . ASP A 1 87 ? -8.995 -9.964 -20.668 1.00 87.75 87 ASP A C 1
ATOM 708 O O . ASP A 1 87 ? -9.256 -8.877 -21.192 1.00 87.75 87 ASP A O 1
ATOM 712 N N . PRO A 1 88 ? -8.797 -11.058 -21.437 1.00 88.56 88 PRO A N 1
ATOM 713 C CA . PRO A 1 88 ? -8.802 -10.990 -22.901 1.00 88.56 88 PRO A CA 1
ATOM 714 C C . PRO A 1 88 ? -10.168 -10.651 -23.515 1.00 88.56 88 PRO A C 1
ATOM 716 O O . PRO A 1 88 ? -10.235 -10.261 -24.680 1.00 88.56 88 PRO A O 1
ATOM 719 N N . HIS A 1 89 ? -11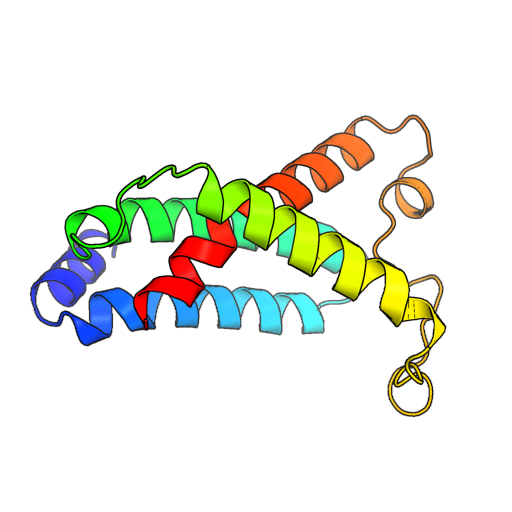.257 -10.830 -22.764 1.00 88.50 89 HIS A N 1
ATOM 720 C CA . HIS A 1 89 ? -12.632 -10.671 -23.237 1.00 88.50 89 HIS A CA 1
ATOM 721 C C . HIS A 1 89 ? -13.214 -9.278 -22.971 1.00 88.50 89 HIS A C 1
ATOM 723 O O . HIS A 1 89 ? -14.267 -8.949 -23.520 1.00 88.50 89 HIS A O 1
ATOM 729 N N . TYR A 1 90 ? -12.547 -8.446 -22.165 1.00 80.50 90 TYR A N 1
ATOM 730 C CA . TYR A 1 90 ? -13.009 -7.094 -21.866 1.00 80.50 90 TYR A CA 1
ATOM 731 C C . TYR A 1 90 ? -12.346 -6.042 -22.769 1.00 80.50 90 TYR A C 1
ATOM 733 O O . TYR A 1 90 ? -11.124 -6.048 -22.949 1.00 80.50 90 TYR A O 1
ATOM 741 N N . PRO A 1 91 ? -13.122 -5.089 -23.324 1.00 79.62 91 PRO A N 1
ATOM 742 C CA . PRO A 1 91 ? -12.554 -3.997 -24.098 1.00 79.62 91 PRO A CA 1
ATOM 743 C C . PRO A 1 91 ? -11.707 -3.109 -23.182 1.00 79.62 91 PRO A C 1
ATOM 745 O O . PRO A 1 91 ? -12.212 -2.461 -22.264 1.00 79.62 91 PRO A O 1
ATOM 748 N N . LYS A 1 92 ? -10.400 -3.057 -23.445 1.00 76.38 92 LYS A N 1
ATOM 749 C CA . LYS A 1 92 ? -9.487 -2.155 -22.736 1.00 76.38 92 LYS A CA 1
ATOM 750 C C . LYS A 1 92 ? -9.857 -0.709 -23.074 1.00 76.38 92 LYS A C 1
ATOM 752 O O . LYS A 1 92 ? -10.041 -0.389 -24.251 1.00 76.38 92 LYS A O 1
ATOM 757 N N . ILE A 1 93 ? -9.864 0.185 -22.076 1.00 70.94 93 ILE A N 1
ATOM 758 C CA . ILE A 1 93 ? -10.121 1.647 -22.197 1.00 70.94 93 ILE A CA 1
ATOM 759 C C . ILE A 1 93 ? -9.001 2.386 -22.986 1.00 70.94 93 ILE A C 1
ATOM 761 O O . ILE A 1 93 ? -8.788 3.589 -22.885 1.00 70.94 93 ILE A O 1
ATOM 765 N N . SER A 1 94 ? -8.322 1.680 -23.886 1.00 65.62 94 SER A N 1
ATOM 766 C CA . SER A 1 94 ? -7.333 2.177 -24.845 1.00 65.62 94 SER A CA 1
ATOM 767 C C . SER A 1 94 ? -7.792 3.385 -25.681 1.00 65.62 94 SER A C 1
ATOM 769 O O . SER A 1 94 ? -6.952 4.092 -26.232 1.00 65.62 94 SER A O 1
ATOM 771 N N . LEU A 1 95 ? -9.106 3.646 -25.744 1.00 59.78 95 LEU A N 1
ATOM 772 C CA . LEU A 1 95 ? -9.707 4.823 -26.378 1.00 59.78 95 LEU A CA 1
ATOM 773 C C . LEU A 1 95 ? -9.524 6.130 -25.580 1.00 59.78 95 LEU A C 1
ATOM 775 O O . LEU A 1 95 ? -9.453 7.191 -26.190 1.00 59.78 95 LEU A O 1
ATOM 779 N N . LEU A 1 96 ? -9.450 6.066 -24.244 1.00 64.94 96 LEU A N 1
ATOM 780 C CA . LEU A 1 96 ? -9.244 7.234 -23.367 1.00 64.94 96 LEU A CA 1
ATOM 781 C C . LEU A 1 96 ? -7.820 7.294 -22.799 1.00 64.94 96 LEU A C 1
ATOM 783 O O . LEU A 1 96 ? -7.288 8.382 -22.597 1.00 64.94 96 LEU A O 1
ATOM 787 N N . PHE A 1 97 ? -7.188 6.139 -22.576 1.00 66.94 97 PHE A N 1
ATOM 788 C CA . PHE A 1 97 ? -5.824 6.033 -22.060 1.00 66.94 97 PHE A CA 1
ATOM 789 C C . PHE A 1 97 ? -5.059 5.001 -22.886 1.0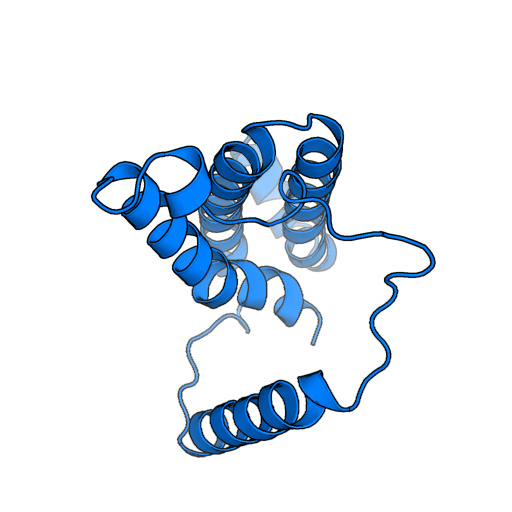0 66.94 97 PHE A C 1
ATOM 791 O O . PHE A 1 97 ? -5.223 3.796 -22.706 1.00 66.94 97 PHE A O 1
ATOM 798 N N . LYS A 1 98 ? -4.253 5.472 -23.839 1.00 66.69 98 LYS A N 1
ATOM 799 C CA . LYS A 1 98 ? -3.429 4.595 -24.673 1.00 66.69 98 LYS A CA 1
ATOM 800 C C . LYS A 1 98 ? -2.181 4.187 -23.897 1.00 66.69 98 LYS A C 1
ATOM 802 O O . LYS A 1 98 ? -1.392 5.053 -23.524 1.00 66.69 98 LYS A O 1
ATOM 807 N N . ASP A 1 99 ? -1.985 2.884 -23.714 1.00 71.44 99 ASP A N 1
ATOM 808 C CA . ASP A 1 99 ? -0.757 2.358 -23.124 1.00 71.44 99 ASP A CA 1
ATOM 809 C C . ASP A 1 99 ? 0.437 2.723 -24.021 1.00 71.44 99 ASP A C 1
ATOM 811 O O . ASP A 1 99 ? 0.598 2.220 -25.135 1.00 71.44 99 ASP A O 1
ATOM 815 N N . THR A 1 100 ? 1.275 3.640 -23.549 1.00 74.38 100 THR A N 1
ATOM 816 C CA . THR A 1 100 ? 2.600 3.898 -24.116 1.00 74.38 100 THR A CA 1
ATOM 817 C C . THR A 1 100 ? 3.634 3.013 -23.414 1.00 74.38 100 THR A C 1
ATOM 819 O O . THR A 1 100 ? 3.438 2.667 -22.244 1.00 74.38 100 THR A O 1
ATOM 822 N N . PRO A 1 101 ? 4.774 2.685 -24.048 1.00 73.25 101 PRO A N 1
ATOM 823 C CA . PRO A 1 101 ? 5.872 1.984 -23.371 1.00 73.25 101 PRO A CA 1
ATOM 824 C C . PRO A 1 101 ? 6.295 2.655 -22.052 1.00 73.25 101 PRO A C 1
ATOM 826 O O . PRO A 1 101 ? 6.672 1.986 -21.093 1.00 73.25 101 PRO A O 1
ATOM 829 N N . GLU A 1 102 ? 6.164 3.981 -21.978 1.00 72.69 102 GLU A N 1
ATOM 830 C CA . GLU A 1 102 ? 6.435 4.776 -20.779 1.00 72.69 102 GLU A CA 1
ATOM 831 C C . GLU A 1 102 ? 5.340 4.674 -19.711 1.00 72.69 102 GLU A C 1
ATOM 833 O O . GLU A 1 102 ? 5.640 4.796 -18.525 1.00 72.69 102 GLU A O 1
ATOM 838 N N . SER A 1 103 ? 4.086 4.421 -20.087 1.00 74.69 103 SER A N 1
ATOM 839 C CA . SER A 1 103 ? 2.986 4.203 -19.138 1.00 74.69 103 SER A CA 1
ATOM 840 C C . SER A 1 103 ? 3.032 2.812 -18.498 1.00 74.69 103 SER A C 1
ATOM 842 O O . SER A 1 103 ? 2.651 2.648 -17.337 1.00 74.69 103 SER A O 1
ATOM 844 N N . ILE A 1 104 ? 3.582 1.821 -19.209 1.00 84.12 104 ILE A N 1
ATOM 845 C CA . ILE A 1 104 ? 3.691 0.452 -18.710 1.00 84.12 104 ILE A CA 1
ATOM 846 C C . ILE A 1 104 ? 4.632 0.436 -17.504 1.00 84.12 104 ILE A C 1
ATOM 848 O O . ILE A 1 104 ? 5.782 0.894 -17.544 1.00 84.12 104 ILE A O 1
ATOM 852 N N . TRP A 1 105 ? 4.149 -0.106 -16.391 1.00 89.50 105 TRP A N 1
ATOM 853 C CA . TRP A 1 105 ? 4.982 -0.336 -15.222 1.00 89.50 105 TRP A CA 1
ATOM 854 C C . TRP A 1 105 ? 5.791 -1.620 -15.432 1.00 89.50 105 TRP A C 1
ATOM 856 O O . TRP A 1 105 ? 5.353 -2.707 -15.079 1.00 89.50 105 TRP A O 1
ATOM 866 N N . ASN A 1 106 ? 6.966 -1.493 -16.049 1.00 92.56 106 ASN A N 1
ATOM 867 C CA . ASN A 1 106 ? 7.905 -2.596 -16.247 1.00 92.56 106 ASN A CA 1
ATOM 868 C C . ASN A 1 106 ? 9.310 -2.174 -15.773 1.00 92.56 106 ASN A C 1
ATOM 870 O O . ASN A 1 106 ? 10.020 -1.472 -16.499 1.00 92.56 106 ASN A O 1
ATOM 874 N N . PRO A 1 107 ? 9.719 -2.570 -14.552 1.00 93.12 107 PRO A N 1
ATOM 875 C CA . PRO A 1 107 ? 11.036 -2.242 -14.017 1.00 93.12 107 PRO A CA 1
ATOM 876 C C . PRO A 1 107 ? 12.187 -2.841 -14.833 1.00 93.12 107 PRO A C 1
ATOM 878 O O . PRO A 1 107 ? 13.219 -2.191 -14.962 1.00 93.12 107 PRO A O 1
ATOM 881 N N . PHE A 1 108 ? 12.024 -4.025 -15.432 1.00 94.62 108 PHE A N 1
ATOM 882 C CA . PHE A 1 108 ? 13.067 -4.636 -16.266 1.00 94.62 108 PHE A CA 1
ATOM 883 C C . PHE A 1 108 ? 13.289 -3.861 -17.564 1.00 94.62 108 PHE A C 1
ATOM 885 O O . PHE A 1 108 ? 14.432 -3.625 -17.943 1.00 94.62 108 PHE A O 1
ATOM 892 N N . ALA A 1 109 ? 12.216 -3.374 -18.194 1.00 91.88 109 ALA A N 1
ATOM 893 C CA . ALA A 1 109 ? 12.330 -2.518 -19.376 1.00 91.88 109 ALA A CA 1
ATOM 894 C C . ALA A 1 109 ? 13.025 -1.178 -19.069 1.00 91.88 109 ALA A C 1
ATOM 896 O O . ALA A 1 109 ? 13.663 -0.600 -19.944 1.00 91.88 109 ALA A O 1
ATOM 897 N N . ARG A 1 110 ? 12.913 -0.675 -17.830 1.00 92.00 110 ARG A N 1
ATOM 898 C CA . ARG A 1 110 ? 13.518 0.600 -17.417 1.00 92.00 110 ARG A CA 1
ATOM 899 C C . ARG A 1 110 ? 14.950 0.472 -16.887 1.00 92.00 110 ARG A C 1
ATOM 901 O O . ARG A 1 110 ? 15.770 1.342 -17.177 1.00 92.00 110 ARG A O 1
ATOM 908 N N . PHE A 1 111 ? 15.220 -0.549 -16.075 1.00 92.81 111 PHE A N 1
ATOM 909 C CA . PHE A 1 111 ? 16.461 -0.705 -15.305 1.00 92.81 111 PHE A CA 1
ATOM 910 C C . PHE A 1 111 ? 17.332 -1.886 -15.765 1.00 92.81 111 PHE A C 1
ATOM 912 O O . PHE A 1 111 ? 18.435 -2.043 -15.245 1.00 92.81 111 PHE A O 1
ATOM 919 N N . GLY A 1 112 ? 16.862 -2.692 -16.723 1.00 93.12 112 GLY A N 1
ATOM 920 C CA . GLY A 1 112 ? 17.549 -3.866 -17.268 1.00 93.12 112 GLY A CA 1
ATOM 921 C C . GLY A 1 112 ? 17.041 -5.193 -16.692 1.00 93.12 112 GLY A C 1
ATOM 922 O O . GLY A 1 112 ? 16.625 -5.263 -15.537 1.00 93.12 112 GLY A O 1
ATOM 923 N N . GLU A 1 113 ? 17.102 -6.258 -17.495 1.00 90.62 113 GLU A N 1
ATOM 924 C CA . GLU A 1 113 ? 16.543 -7.586 -17.176 1.00 90.62 113 GLU A CA 1
ATOM 925 C C . GLU A 1 113 ? 17.214 -8.275 -15.978 1.00 90.62 113 GLU A C 1
ATOM 927 O O . GLU A 1 113 ? 16.557 -8.960 -15.200 1.00 90.62 113 GLU A O 1
ATOM 932 N N . THR A 1 114 ? 18.512 -8.050 -15.772 1.00 92.94 114 THR A N 1
ATOM 933 C CA . THR A 1 114 ? 19.279 -8.619 -14.650 1.00 92.94 114 THR A CA 1
ATOM 934 C C . THR A 1 114 ? 19.380 -7.667 -13.454 1.00 92.94 114 THR A C 1
ATOM 936 O O . THR A 1 114 ? 20.189 -7.876 -12.549 1.00 92.94 114 THR A O 1
ATOM 939 N N . SER A 1 115 ? 18.591 -6.589 -13.441 1.00 95.69 115 SER A N 1
ATOM 940 C CA . SER A 1 115 ? 18.683 -5.547 -12.422 1.00 95.69 115 SER A CA 1
ATOM 941 C C . SER A 1 115 ? 18.119 -6.004 -11.078 1.00 95.69 115 SER A C 1
ATOM 943 O O . SER A 1 115 ? 16.924 -6.269 -10.937 1.00 95.69 115 SER A O 1
ATOM 945 N N . ALA A 1 116 ? 18.966 -6.011 -10.047 1.00 96.50 116 ALA A N 1
ATOM 946 C CA . ALA A 1 116 ? 18.526 -6.230 -8.669 1.00 96.50 116 ALA A CA 1
ATOM 947 C C . ALA A 1 116 ? 17.502 -5.171 -8.218 1.00 96.50 116 ALA A C 1
ATOM 949 O O . ALA A 1 116 ? 16.560 -5.486 -7.493 1.00 96.50 116 ALA A O 1
ATOM 950 N N . LEU A 1 117 ? 17.633 -3.925 -8.693 1.00 96.25 117 LEU A N 1
ATOM 951 C CA . LEU A 1 117 ? 16.682 -2.856 -8.383 1.00 96.25 117 LEU A CA 1
ATOM 952 C C . LEU A 1 117 ? 15.293 -3.144 -8.968 1.00 96.25 117 LEU A C 1
ATOM 954 O O . LEU A 1 117 ? 14.290 -2.908 -8.296 1.00 96.25 117 LEU A O 1
ATOM 958 N N . ALA A 1 118 ? 15.223 -3.688 -10.188 1.00 95.94 118 ALA A N 1
ATOM 959 C CA . ALA A 1 118 ? 13.956 -4.088 -10.796 1.00 95.94 118 ALA A CA 1
ATOM 960 C C . ALA A 1 118 ? 13.227 -5.127 -9.929 1.00 95.94 118 ALA A C 1
ATOM 962 O O . ALA A 1 118 ? 12.038 -4.970 -9.649 1.00 95.94 118 ALA A O 1
ATOM 963 N N . TRP A 1 119 ? 13.958 -6.123 -9.419 1.00 96.75 119 TRP A N 1
ATOM 964 C CA . TRP A 1 119 ? 13.417 -7.116 -8.491 1.00 96.75 119 TRP A CA 1
ATOM 965 C C . TRP A 1 119 ? 12.935 -6.513 -7.174 1.00 96.75 119 TRP A C 1
ATOM 967 O O . TRP A 1 119 ? 11.833 -6.837 -6.734 1.00 96.75 119 TRP A O 1
ATOM 977 N N . VAL A 1 120 ? 13.704 -5.602 -6.568 1.00 97.38 120 VAL A N 1
ATOM 978 C CA . VAL A 1 120 ? 13.282 -4.903 -5.342 1.00 97.38 120 VAL A CA 1
ATOM 979 C C . VAL A 1 120 ? 11.957 -4.177 -5.565 1.00 97.38 120 VAL A C 1
ATOM 981 O O . VAL A 1 120 ? 11.034 -4.327 -4.767 1.00 97.38 120 VAL A O 1
ATOM 984 N N . LEU A 1 121 ? 11.821 -3.441 -6.670 1.00 96.69 121 LEU A N 1
ATOM 985 C CA . LEU A 1 121 ? 10.587 -2.724 -6.996 1.00 96.69 121 LEU A CA 1
ATOM 986 C C . LEU A 1 121 ? 9.400 -3.675 -7.203 1.00 96.69 121 LEU A C 1
ATOM 988 O O . LEU A 1 121 ? 8.291 -3.362 -6.771 1.00 96.69 121 LEU A O 1
ATOM 992 N N . ILE A 1 122 ? 9.616 -4.836 -7.829 1.00 96.56 122 ILE A N 1
ATOM 993 C CA . ILE A 1 122 ? 8.584 -5.870 -8.007 1.00 96.56 122 ILE A CA 1
ATOM 994 C C . ILE A 1 122 ? 8.147 -6.437 -6.656 1.00 96.56 122 ILE A C 1
ATOM 996 O O . ILE A 1 122 ? 6.950 -6.493 -6.384 1.00 96.56 122 ILE A O 1
ATOM 1000 N N . VAL A 1 123 ? 9.093 -6.805 -5.790 1.00 97.56 123 VAL A N 1
ATOM 1001 C CA . VAL A 1 123 ? 8.795 -7.334 -4.450 1.00 97.56 123 VAL A CA 1
ATOM 1002 C C . VAL A 1 123 ? 8.026 -6.307 -3.625 1.00 97.56 123 VAL A C 1
ATOM 1004 O O . VAL A 1 123 ? 7.000 -6.640 -3.038 1.00 97.56 123 VAL A O 1
ATOM 1007 N N . VAL A 1 124 ? 8.464 -5.045 -3.637 1.00 97.69 124 VAL A N 1
ATOM 1008 C CA . VAL A 1 124 ? 7.751 -3.936 -2.987 1.00 97.69 124 VAL A CA 1
ATOM 1009 C C . VAL A 1 124 ? 6.334 -3.800 -3.539 1.00 97.69 124 VAL A C 1
ATOM 1011 O O . VAL A 1 124 ? 5.399 -3.581 -2.771 1.00 97.69 124 VAL A O 1
ATOM 1014 N N . ARG A 1 125 ? 6.151 -3.953 -4.855 1.00 96.06 125 ARG A N 1
ATOM 1015 C CA . ARG A 1 125 ? 4.833 -3.869 -5.486 1.00 96.06 125 ARG A CA 1
ATOM 1016 C C . ARG A 1 125 ? 3.908 -4.998 -5.054 1.00 96.06 125 ARG A C 1
ATOM 1018 O O . ARG A 1 125 ? 2.782 -4.714 -4.659 1.00 96.06 125 ARG A O 1
ATOM 1025 N N . ILE A 1 126 ? 4.391 -6.237 -5.086 1.00 97.19 126 ILE A N 1
ATOM 1026 C CA . ILE A 1 126 ? 3.638 -7.419 -4.649 1.00 97.19 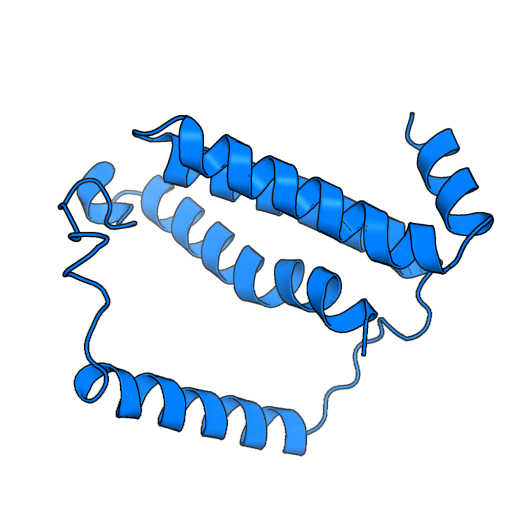126 ILE A CA 1
ATOM 1027 C C . ILE A 1 126 ? 3.279 -7.286 -3.167 1.00 97.19 126 ILE A C 1
ATOM 1029 O O . ILE A 1 126 ? 2.117 -7.407 -2.801 1.00 97.19 126 ILE A O 1
ATOM 1033 N N . PHE A 1 127 ? 4.247 -6.955 -2.313 1.00 98.00 127 PHE A N 1
ATOM 1034 C CA . PHE A 1 127 ? 3.995 -6.739 -0.890 1.00 98.00 127 PHE A CA 1
ATOM 1035 C C . PHE A 1 127 ? 2.970 -5.621 -0.655 1.00 98.00 127 PHE A C 1
ATOM 1037 O O . PHE A 1 127 ? 2.049 -5.775 0.143 1.00 98.00 127 PHE A O 1
ATOM 1044 N N . GLY A 1 128 ? 3.090 -4.517 -1.393 1.00 97.19 128 GLY A N 1
ATOM 1045 C CA . GLY A 1 128 ? 2.158 -3.400 -1.340 1.00 97.19 128 GLY A CA 1
ATOM 1046 C C . GLY A 1 128 ? 0.721 -3.810 -1.647 1.00 97.19 128 GLY A C 1
ATOM 1047 O O . GLY A 1 128 ? -0.164 -3.578 -0.828 1.00 97.19 128 GLY A O 1
ATOM 1048 N N . MET A 1 129 ? 0.487 -4.437 -2.801 1.00 95.38 129 MET A N 1
ATOM 1049 C CA . MET A 1 129 ? -0.864 -4.826 -3.227 1.00 95.38 129 MET A CA 1
ATOM 1050 C C . MET A 1 129 ? -1.456 -5.994 -2.429 1.00 95.38 129 MET A C 1
ATOM 1052 O O . MET A 1 129 ? -2.673 -6.102 -2.366 1.00 95.38 129 MET A O 1
ATOM 1056 N N . THR A 1 130 ? -0.625 -6.840 -1.815 1.00 94.69 130 THR A N 1
ATOM 1057 C CA . THR A 1 130 ? -1.093 -8.033 -1.092 1.00 94.69 130 THR A CA 1
ATOM 1058 C C . THR A 1 130 ? -1.242 -7.806 0.412 1.00 94.69 130 THR A C 1
ATOM 1060 O O . THR A 1 130 ? -2.141 -8.372 1.021 1.00 94.69 130 THR A O 1
ATOM 1063 N N . ILE A 1 131 ? -0.367 -7.008 1.035 1.00 95.75 131 ILE A N 1
ATOM 1064 C CA . ILE A 1 131 ? -0.299 -6.873 2.503 1.00 95.75 131 ILE A CA 1
ATOM 1065 C C . ILE A 1 131 ? -0.676 -5.469 2.979 1.00 95.75 131 ILE A C 1
ATOM 1067 O O . ILE A 1 131 ? -1.172 -5.322 4.091 1.00 95.75 131 ILE A O 1
ATOM 1071 N N . ILE A 1 132 ? -0.432 -4.430 2.174 1.00 96.88 132 ILE A N 1
ATOM 1072 C CA . ILE A 1 132 ? -0.616 -3.039 2.616 1.00 96.88 132 ILE A CA 1
ATOM 1073 C C . ILE A 1 132 ? -1.951 -2.462 2.166 1.00 96.88 132 ILE A C 1
ATOM 1075 O O . ILE A 1 132 ? -2.656 -1.869 2.974 1.00 96.88 132 ILE A O 1
ATOM 1079 N N . VAL A 1 133 ? -2.293 -2.615 0.888 1.00 95.88 133 VAL A N 1
ATOM 1080 C CA . VAL A 1 133 ? -3.523 -2.046 0.324 1.00 95.88 133 VAL A CA 1
ATOM 1081 C C . VAL A 1 133 ? -4.785 -2.692 0.909 1.00 95.88 133 VAL A C 1
ATOM 1083 O O . VAL A 1 133 ? -5.635 -1.927 1.361 1.00 95.88 133 VAL A O 1
ATOM 1086 N N . PRO A 1 134 ? -4.914 -4.034 1.000 1.00 94.25 134 PRO A N 1
ATOM 1087 C CA . PRO A 1 134 ? -6.172 -4.639 1.436 1.00 94.25 134 PRO A CA 1
ATOM 1088 C C . PRO A 1 134 ? -6.609 -4.192 2.837 1.00 94.25 134 PRO A C 1
ATOM 1090 O O . PRO A 1 134 ? -7.734 -3.724 2.966 1.00 94.25 134 PRO A O 1
ATOM 1093 N N . PRO A 1 135 ? -5.739 -4.153 3.870 1.00 94.38 135 PRO A N 1
ATOM 1094 C CA . PRO A 1 135 ? -6.147 -3.637 5.177 1.00 94.38 135 PRO A CA 1
ATOM 1095 C C . PRO A 1 135 ? -6.562 -2.162 5.173 1.00 94.38 135 PRO A C 1
ATOM 1097 O O . PRO A 1 135 ? -7.332 -1.757 6.030 1.00 94.38 135 PRO A O 1
ATOM 1100 N N . LEU A 1 136 ? -6.056 -1.334 4.253 1.00 95.25 136 LEU A N 1
ATOM 1101 C CA . LEU A 1 136 ? -6.471 0.071 4.154 1.00 95.25 136 LEU A CA 1
ATOM 1102 C C . LEU A 1 136 ? -7.847 0.229 3.491 1.00 95.25 136 LEU A C 1
ATOM 1104 O O . LEU A 1 136 ? -8.525 1.218 3.756 1.00 95.25 136 LEU A O 1
ATOM 1108 N N . GLU A 1 137 ? -8.247 -0.712 2.635 1.00 94.38 137 GLU A N 1
ATOM 1109 C CA . GLU A 1 137 ? -9.523 -0.694 1.906 1.00 94.38 137 GLU A CA 1
ATOM 1110 C C . GLU A 1 137 ? -10.622 -1.507 2.607 1.00 94.38 137 GLU A C 1
ATOM 1112 O O . GLU A 1 137 ? -11.795 -1.157 2.521 1.00 94.38 137 GLU A O 1
ATOM 1117 N N . GLU A 1 138 ? -10.268 -2.574 3.321 1.00 91.69 138 GLU A N 1
ATOM 1118 C CA . GLU A 1 138 ? -11.235 -3.498 3.924 1.00 91.69 138 GLU A CA 1
ATOM 1119 C C . GLU A 1 138 ? -11.807 -3.009 5.256 1.00 91.69 138 GLU A C 1
ATOM 1121 O O . GLU A 1 138 ? -12.863 -3.469 5.667 1.00 91.69 138 GLU A O 1
ATOM 1126 N N . VAL A 1 139 ? -11.187 -2.021 5.911 1.00 91.12 139 VAL A N 1
ATOM 1127 C CA . VAL A 1 139 ? -11.654 -1.470 7.206 1.00 91.12 139 VAL A CA 1
ATOM 1128 C C . VAL A 1 139 ? -13.028 -0.785 7.146 1.00 91.12 139 VAL A C 1
ATOM 1130 O O . VAL A 1 139 ? -13.536 -0.324 8.172 1.00 91.12 139 VAL A O 1
ATOM 1133 N N . PHE A 1 140 ? -13.610 -0.672 5.951 1.00 88.12 140 PHE A N 1
ATOM 1134 C CA . PHE A 1 140 ? -14.934 -0.108 5.705 1.00 88.12 140 PHE A CA 1
ATOM 1135 C C . PHE A 1 140 ? -16.040 -1.168 5.565 1.00 88.12 140 PHE A C 1
ATOM 1137 O O . PHE A 1 140 ? -17.206 -0.775 5.489 1.00 88.12 140 PHE A O 1
ATOM 1144 N N . TYR A 1 141 ? -15.698 -2.462 5.546 1.00 83.06 141 TYR A N 1
ATOM 1145 C CA . TYR A 1 141 ? -16.633 -3.593 5.452 1.00 83.06 141 TYR A CA 1
ATOM 1146 C C . TYR A 1 141 ? -16.684 -4.389 6.761 1.00 83.06 141 TYR A C 1
ATOM 1148 O O . TYR A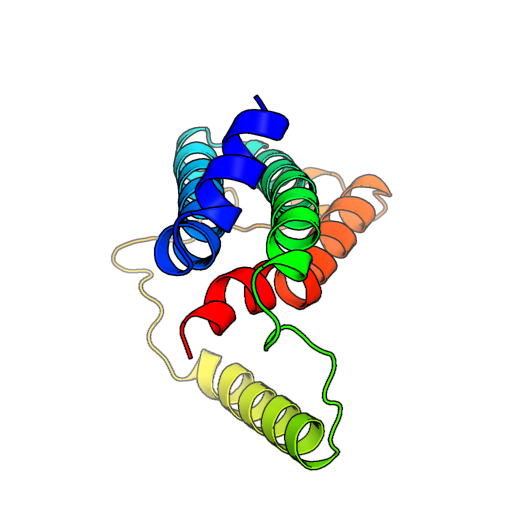 1 141 ? -17.772 -4.934 7.053 1.00 83.06 141 TYR A O 1
#